Protein AF-A0A259K3J9-F1 (afdb_monomer_lite)

Sequence (70 aa):
CASIGHPLLGDPTYGRTPAGLRPLLKQLGFARQALHAASLGFDHPITGERVDFRAELPSDMRELIDETAR

Secondary structure (DSSP, 8-state):
-GGGT-PPTT-TTT----TTTHHHHHHTT--S-S----EEEEE-TTT--EEEEE-PPPHHHHHHHHHH--

Radius of gyration: 16.14 Å; chains: 1; bounding box: 33×26×45 Å

Structure (mmCIF, N/CA/C/O backbone):
data_AF-A0A259K3J9-F1
#
_entry.id   AF-A0A259K3J9-F1
#
loop_
_atom_site.group_PDB
_atom_site.id
_atom_site.type_symbol
_atom_site.label_atom_id
_atom_site.label_alt_id
_atom_site.label_comp_id
_atom_site.label_asym_id
_atom_site.label_entity_id
_atom_site.label_seq_id
_atom_site.pdbx_PDB_ins_code
_atom_site.Cartn_x
_atom_site.Cartn_y
_atom_site.Cartn_z
_atom_site.occupancy
_atom_site.B_iso_or_equiv
_atom_site.auth_seq_id
_atom_site.auth_comp_id
_atom_site.auth_asym_id
_atom_site.auth_atom_id
_atom_site.pdbx_PDB_model_num
ATOM 1 N N . CYS A 1 1 ? 10.871 6.436 3.053 1.00 76.94 1 CYS A N 1
ATOM 2 C CA . CYS A 1 1 ? 11.733 5.668 2.126 1.00 76.94 1 CYS A CA 1
ATOM 3 C C . CYS A 1 1 ? 12.466 6.575 1.126 1.00 76.94 1 CYS A C 1
ATOM 5 O O . CYS A 1 1 ? 13.670 6.432 0.970 1.00 76.94 1 CYS A O 1
ATOM 7 N N . ALA A 1 2 ? 11.809 7.573 0.519 1.00 84.56 2 ALA A N 1
ATOM 8 C CA . ALA A 1 2 ? 12.493 8.525 -0.370 1.00 84.56 2 ALA A CA 1
ATOM 9 C C . ALA A 1 2 ? 13.654 9.289 0.304 1.00 84.56 2 ALA A C 1
ATOM 11 O O . ALA A 1 2 ? 14.725 9.411 -0.281 1.00 84.56 2 ALA A O 1
ATOM 12 N N . SER A 1 3 ? 13.483 9.721 1.561 1.00 88.38 3 SER A N 1
ATOM 13 C CA . SER A 1 3 ? 14.518 10.428 2.338 1.00 88.38 3 SER A CA 1
ATOM 14 C C . SER A 1 3 ? 15.799 9.623 2.578 1.00 88.38 3 SER A C 1
ATOM 16 O O . SER A 1 3 ? 16.845 10.212 2.815 1.00 88.38 3 SER A O 1
ATOM 18 N N . ILE A 1 4 ? 15.724 8.292 2.499 1.00 92.00 4 ILE A N 1
ATOM 19 C CA . ILE A 1 4 ? 16.869 7.381 2.636 1.00 92.00 4 ILE A CA 1
ATOM 20 C C . ILE A 1 4 ? 17.353 6.853 1.274 1.00 92.00 4 ILE A C 1
ATOM 22 O O . ILE A 1 4 ? 18.096 5.883 1.225 1.00 92.00 4 ILE A O 1
ATOM 26 N N . GLY A 1 5 ? 16.913 7.457 0.162 1.00 87.00 5 GLY A N 1
ATOM 27 C CA . GLY A 1 5 ? 17.343 7.102 -1.197 1.00 87.00 5 GLY A CA 1
ATOM 28 C C . GLY A 1 5 ? 16.539 5.991 -1.881 1.00 87.00 5 GLY A C 1
ATOM 29 O O . GLY A 1 5 ? 16.840 5.641 -3.018 1.00 87.00 5 GLY A O 1
ATOM 30 N N . HIS A 1 6 ? 15.489 5.469 -1.241 1.00 88.44 6 HIS A N 1
ATOM 31 C CA . HIS A 1 6 ? 14.676 4.363 -1.760 1.00 88.44 6 HIS A CA 1
ATOM 32 C C . HIS A 1 6 ? 13.200 4.771 -1.870 1.00 88.44 6 HIS A C 1
ATOM 34 O O . HIS A 1 6 ? 12.391 4.404 -1.017 1.00 88.44 6 HIS A O 1
ATOM 40 N N . PRO A 1 7 ? 12.809 5.598 -2.852 1.00 89.94 7 PRO A N 1
ATOM 41 C CA . PRO A 1 7 ? 11.411 5.982 -3.019 1.00 89.94 7 PRO A CA 1
ATOM 42 C C . PRO A 1 7 ? 10.527 4.783 -3.390 1.00 89.94 7 PRO A C 1
ATOM 44 O O . PRO A 1 7 ? 11.002 3.786 -3.932 1.00 89.94 7 PRO A O 1
ATOM 47 N N . LEU A 1 8 ? 9.226 4.896 -3.113 1.00 90.44 8 LE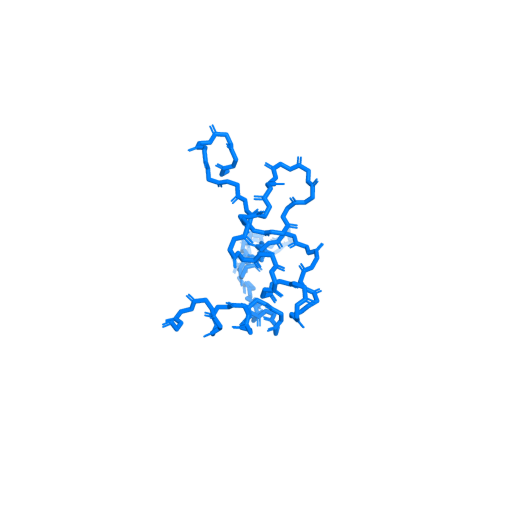U A N 1
ATOM 48 C CA . LEU A 1 8 ? 8.259 3.863 -3.477 1.00 90.44 8 LEU A CA 1
ATOM 49 C C . LEU A 1 8 ? 8.044 3.828 -4.993 1.00 90.44 8 LEU A C 1
ATOM 51 O O . LEU A 1 8 ? 8.083 4.856 -5.676 1.00 90.44 8 LEU A O 1
ATOM 55 N N . LEU A 1 9 ? 7.785 2.632 -5.517 1.00 89.19 9 LEU A N 1
ATOM 56 C CA . LEU A 1 9 ? 7.456 2.456 -6.925 1.00 89.19 9 LEU A CA 1
ATOM 57 C C . LEU A 1 9 ? 6.077 3.058 -7.221 1.00 89.19 9 LEU A C 1
ATOM 59 O O . LEU A 1 9 ? 5.156 2.914 -6.420 1.00 89.19 9 LEU A O 1
ATOM 63 N N . GLY A 1 10 ? 5.950 3.754 -8.352 1.00 86.00 10 GLY A N 1
ATOM 64 C CA . GLY A 1 10 ? 4.703 4.416 -8.745 1.00 86.00 10 GLY A CA 1
ATOM 65 C C . GLY A 1 10 ? 4.336 5.649 -7.908 1.00 86.00 10 GLY A C 1
ATOM 66 O O . GLY A 1 10 ? 3.236 6.171 -8.056 1.00 86.00 10 GLY A O 1
ATOM 67 N N . ASP A 1 11 ? 5.237 6.140 -7.049 1.00 88.88 11 ASP A N 1
ATOM 68 C CA . ASP A 1 11 ? 5.031 7.388 -6.310 1.00 88.88 11 ASP A CA 1
ATOM 69 C C . ASP A 1 11 ? 5.134 8.610 -7.239 1.00 88.88 11 ASP A C 1
ATOM 71 O O . ASP A 1 11 ? 6.222 8.867 -7.760 1.00 88.88 11 ASP A O 1
ATOM 75 N N . PRO A 1 12 ? 4.047 9.380 -7.448 1.00 84.00 12 PRO A N 1
ATOM 76 C CA . PRO A 1 12 ? 4.062 10.531 -8.346 1.00 84.00 12 PRO A CA 1
ATOM 77 C C . PRO A 1 12 ? 4.751 11.765 -7.746 1.00 84.00 12 PRO A C 1
ATOM 79 O O . PRO A 1 12 ? 5.082 12.690 -8.485 1.00 84.00 12 PRO A O 1
ATOM 82 N N . THR A 1 13 ? 4.946 11.813 -6.423 1.00 86.19 13 THR A N 1
ATOM 83 C CA . THR A 1 13 ? 5.446 12.999 -5.714 1.00 86.19 13 THR A CA 1
ATOM 84 C C . THR A 1 13 ? 6.921 12.861 -5.366 1.00 86.19 13 THR A C 1
ATOM 86 O O . THR A 1 13 ? 7.710 13.758 -5.660 1.00 86.19 13 THR A O 1
ATOM 89 N N . TYR A 1 14 ? 7.305 11.742 -4.748 1.00 84.69 14 TYR A N 1
ATOM 90 C CA . TYR A 1 14 ? 8.657 11.563 -4.203 1.00 84.69 14 TYR A CA 1
ATOM 91 C C . TYR A 1 14 ? 9.495 10.534 -4.962 1.00 84.69 14 TYR A C 1
ATOM 93 O O . TYR A 1 14 ? 10.700 10.428 -4.726 1.00 84.69 14 TYR A O 1
ATOM 101 N N . GLY A 1 15 ? 8.878 9.767 -5.861 1.00 77.94 15 GLY A N 1
ATOM 102 C CA . GLY A 1 15 ? 9.537 8.721 -6.628 1.00 77.94 15 GLY A CA 1
ATOM 103 C C . GLY A 1 15 ? 9.677 9.063 -8.100 1.00 77.94 15 GLY A C 1
ATOM 104 O O . GLY A 1 15 ? 8.879 9.774 -8.700 1.00 77.94 15 GLY A O 1
ATOM 105 N N . ARG A 1 16 ? 10.724 8.518 -8.718 1.00 78.69 16 ARG A N 1
ATOM 106 C CA . ARG A 1 16 ? 10.792 8.389 -10.171 1.00 78.69 16 ARG A CA 1
ATOM 107 C C . ARG A 1 16 ? 10.877 6.918 -10.490 1.00 78.69 16 ARG A C 1
ATOM 109 O O . ARG A 1 16 ? 11.805 6.245 -10.053 1.00 78.69 16 ARG A O 1
ATOM 116 N N . THR A 1 17 ? 9.939 6.441 -11.295 1.00 80.50 17 THR A N 1
ATOM 117 C CA . THR A 1 17 ? 9.975 5.072 -11.789 1.00 80.50 17 THR A CA 1
ATOM 118 C C . THR A 1 17 ? 11.286 4.819 -12.549 1.00 80.50 17 THR A C 1
ATOM 120 O O . THR A 1 17 ? 11.555 5.542 -13.527 1.00 80.50 17 THR A O 1
ATOM 123 N N . PRO A 1 18 ? 12.088 3.811 -12.145 1.00 82.50 18 PRO A N 1
ATOM 124 C CA . PRO A 1 18 ? 13.308 3.420 -12.844 1.00 82.50 18 PRO A CA 1
ATOM 125 C C . PRO A 1 18 ? 13.027 3.098 -14.310 1.00 82.50 18 PRO A C 1
ATOM 127 O O . PRO A 1 18 ? 12.018 2.467 -14.619 1.00 82.50 18 PRO A O 1
ATOM 130 N N . ALA A 1 19 ? 13.913 3.513 -15.220 1.00 82.19 19 ALA A N 1
ATOM 131 C CA . ALA A 1 19 ? 13.681 3.392 -16.662 1.00 82.19 19 ALA A CA 1
ATOM 132 C C . ALA A 1 19 ? 13.366 1.952 -17.107 1.00 82.19 19 ALA A C 1
ATOM 134 O O . ALA A 1 19 ? 12.468 1.768 -17.922 1.00 82.19 19 ALA A O 1
ATOM 135 N N . GLY A 1 20 ? 14.026 0.950 -16.513 1.00 83.50 20 GLY A N 1
ATOM 136 C CA . GLY A 1 20 ? 13.781 -0.468 -16.803 1.00 83.50 20 GLY A CA 1
ATOM 137 C C . GLY A 1 20 ? 12.409 -0.986 -16.356 1.00 83.50 20 GLY A C 1
ATOM 138 O O . GLY A 1 20 ? 11.876 -1.891 -16.981 1.00 83.50 20 GLY A O 1
ATOM 139 N N . LEU A 1 21 ? 11.797 -0.380 -15.332 1.00 84.19 21 LEU A N 1
ATOM 140 C CA . LEU A 1 21 ? 10.486 -0.791 -14.808 1.00 84.19 21 LEU A CA 1
ATOM 141 C C . LEU A 1 21 ? 9.319 0.006 -15.407 1.00 84.19 21 LEU A C 1
ATOM 143 O O . LEU A 1 21 ? 8.165 -0.381 -15.249 1.00 84.19 21 LEU A O 1
ATOM 147 N N . ARG A 1 22 ? 9.586 1.113 -16.118 1.00 85.19 22 ARG A N 1
ATOM 148 C CA . ARG A 1 22 ? 8.535 1.929 -16.756 1.00 85.19 22 ARG A CA 1
ATOM 149 C C . ARG A 1 22 ? 7.666 1.147 -17.748 1.00 85.19 22 ARG A C 1
ATOM 151 O O . ARG A 1 22 ? 6.453 1.343 -17.691 1.00 85.19 22 ARG A O 1
ATOM 158 N N . PRO A 1 23 ? 8.216 0.300 -18.645 1.00 88.81 23 PRO A N 1
ATOM 159 C CA . PRO A 1 23 ? 7.394 -0.479 -19.570 1.00 88.81 23 PRO A CA 1
ATOM 160 C C . PRO A 1 23 ? 6.470 -1.442 -18.826 1.00 88.81 23 PRO A C 1
ATOM 162 O O . PRO A 1 23 ? 5.281 -1.486 -19.128 1.00 88.81 23 PRO A O 1
ATOM 165 N N . LEU A 1 24 ? 6.998 -2.124 -17.804 1.00 88.06 24 LEU A N 1
ATOM 166 C CA . LEU A 1 24 ? 6.241 -3.061 -16.980 1.00 88.06 24 LEU A CA 1
ATOM 167 C C . LEU A 1 24 ? 5.093 -2.363 -16.242 1.00 88.06 24 LEU A C 1
ATOM 169 O O . LEU A 1 24 ? 3.948 -2.781 -16.341 1.00 88.06 24 LEU A O 1
ATOM 173 N N . LEU A 1 25 ? 5.366 -1.247 -15.566 1.00 87.38 25 LEU A N 1
ATOM 174 C CA . LEU A 1 25 ? 4.330 -0.498 -14.847 1.00 87.38 25 LEU A CA 1
ATOM 175 C C . LEU A 1 25 ? 3.264 0.071 -15.783 1.00 87.38 25 LEU A C 1
ATOM 177 O O . LEU A 1 25 ? 2.091 0.107 -15.423 1.00 87.38 25 LEU A O 1
ATOM 181 N N . LYS A 1 26 ? 3.649 0.485 -16.996 1.00 87.88 26 LYS A N 1
ATOM 182 C CA . LYS A 1 26 ? 2.694 0.924 -18.017 1.00 87.88 26 LYS A CA 1
ATOM 183 C C . LYS A 1 26 ? 1.827 -0.238 -18.511 1.00 87.88 26 LYS A C 1
ATOM 185 O O . LYS A 1 26 ? 0.634 -0.037 -18.703 1.00 87.88 26 LYS A O 1
ATOM 190 N N . GLN A 1 27 ? 2.410 -1.423 -18.700 1.00 90.12 27 GLN A N 1
ATOM 191 C CA . GLN A 1 27 ? 1.685 -2.639 -19.080 1.00 90.12 27 GLN A CA 1
ATOM 192 C C . GLN A 1 27 ? 0.686 -3.061 -17.996 1.00 90.12 27 GLN A C 1
ATOM 194 O O . GLN A 1 27 ? -0.450 -3.387 -18.318 1.00 90.12 27 GLN A O 1
ATOM 199 N N . LEU A 1 28 ? 1.091 -2.992 -16.727 1.00 88.31 28 LEU A N 1
ATOM 200 C CA . LEU A 1 28 ? 0.250 -3.309 -15.569 1.00 88.31 28 LEU A CA 1
ATOM 201 C C . LEU A 1 28 ? -0.734 -2.182 -15.199 1.00 88.31 28 LEU A C 1
ATOM 203 O O . LEU A 1 28 ? -1.514 -2.329 -14.265 1.00 88.31 28 LEU A O 1
ATOM 207 N N . GLY A 1 29 ? -0.687 -1.026 -15.873 1.00 88.69 29 GLY A N 1
ATOM 208 C CA . GLY A 1 29 ? -1.515 0.134 -15.521 1.00 88.69 29 GLY A CA 1
ATOM 209 C C . GLY A 1 29 ? -1.259 0.681 -14.108 1.00 88.69 29 GLY A C 1
ATOM 210 O O . GLY A 1 29 ? -2.114 1.361 -13.540 1.00 88.69 29 GLY A O 1
ATOM 211 N N . PHE A 1 30 ? -0.094 0.398 -13.523 1.00 88.81 30 PHE A N 1
ATOM 212 C CA . PHE A 1 30 ? 0.208 0.712 -12.131 1.00 88.81 30 PHE A CA 1
ATOM 213 C C . PHE A 1 30 ? 0.648 2.177 -11.985 1.00 88.81 30 PHE A C 1
ATOM 215 O O . PHE A 1 30 ? 1.787 2.542 -12.291 1.00 88.81 30 PHE A O 1
ATOM 222 N N . ALA A 1 31 ? -0.271 3.026 -11.520 1.00 85.25 31 ALA A N 1
ATOM 223 C CA . ALA A 1 31 ? -0.101 4.483 -11.464 1.00 85.25 31 ALA A CA 1
ATOM 224 C C . ALA A 1 31 ? -0.185 5.077 -10.044 1.00 85.25 31 ALA A C 1
ATOM 226 O O . ALA A 1 31 ? -0.398 6.279 -9.889 1.00 85.25 31 ALA A O 1
ATOM 227 N N . ARG A 1 32 ? -0.044 4.247 -9.004 1.00 89.94 32 ARG A N 1
ATOM 228 C CA . ARG A 1 32 ? -0.088 4.677 -7.599 1.00 89.94 32 ARG A CA 1
ATOM 229 C C . ARG A 1 32 ? 1.156 4.239 -6.841 1.00 89.94 32 ARG A C 1
ATOM 231 O O . ARG A 1 32 ? 1.904 3.388 -7.302 1.00 89.94 32 ARG A O 1
ATOM 238 N N . GLN A 1 33 ? 1.341 4.782 -5.644 1.00 92.81 33 GLN A N 1
ATOM 239 C CA . GLN A 1 33 ? 2.378 4.325 -4.724 1.00 92.81 33 GLN A CA 1
ATOM 240 C C . GLN A 1 33 ? 2.169 2.843 -4.395 1.00 92.81 33 GLN A C 1
ATOM 242 O O . GLN A 1 33 ? 1.071 2.450 -3.990 1.00 92.81 33 GLN A O 1
ATOM 247 N N . ALA A 1 34 ? 3.230 2.044 -4.510 1.00 93.00 34 ALA A N 1
ATOM 248 C CA . ALA A 1 34 ? 3.292 0.668 -4.029 1.00 93.00 34 ALA A CA 1
ATOM 249 C C . ALA A 1 34 ? 3.314 0.630 -2.489 1.00 93.00 34 ALA A C 1
ATOM 251 O O . ALA A 1 34 ? 4.298 0.243 -1.862 1.00 93.00 34 ALA A O 1
ATOM 252 N N . LEU A 1 35 ? 2.211 1.077 -1.888 1.00 93.88 35 LEU A N 1
ATOM 253 C CA . LEU A 1 35 ? 1.972 1.173 -0.457 1.00 93.88 35 LEU A CA 1
ATOM 254 C C . LEU A 1 35 ? 0.604 0.567 -0.130 1.00 93.88 35 LEU A C 1
ATOM 256 O O . LEU A 1 35 ? -0.394 0.866 -0.792 1.00 93.88 35 LEU A O 1
ATOM 260 N N . HIS A 1 36 ? 0.568 -0.273 0.904 1.00 94.62 36 HIS A N 1
ATOM 261 C CA . HIS A 1 36 ? -0.644 -0.931 1.391 1.00 94.62 36 HIS A CA 1
ATOM 262 C C . HIS A 1 36 ? -0.594 -1.088 2.909 1.00 94.62 36 HIS A C 1
ATOM 264 O O . HIS A 1 36 ? 0.399 -1.570 3.456 1.00 94.62 36 HIS A O 1
ATOM 270 N N . ALA A 1 37 ? -1.673 -0.701 3.587 1.00 96.06 37 ALA A N 1
ATOM 271 C CA . ALA A 1 37 ? -1.840 -0.922 5.018 1.00 96.06 37 ALA A CA 1
ATOM 272 C C . ALA A 1 37 ? -2.386 -2.339 5.249 1.00 96.06 37 ALA A C 1
ATOM 274 O O . ALA A 1 37 ? -3.594 -2.557 5.282 1.00 96.06 37 ALA A O 1
ATOM 275 N N . ALA A 1 38 ? -1.485 -3.315 5.380 1.00 96.12 38 ALA A N 1
ATOM 276 C CA . ALA A 1 38 ? -1.855 -4.729 5.487 1.00 96.12 38 ALA A CA 1
ATOM 277 C C . ALA A 1 38 ? -2.553 -5.093 6.810 1.00 96.12 38 ALA A C 1
ATOM 279 O O . ALA A 1 38 ? -3.351 -6.029 6.863 1.00 96.12 38 ALA A O 1
ATOM 280 N N . SER A 1 39 ? -2.257 -4.362 7.882 1.00 96.56 39 SER A N 1
AT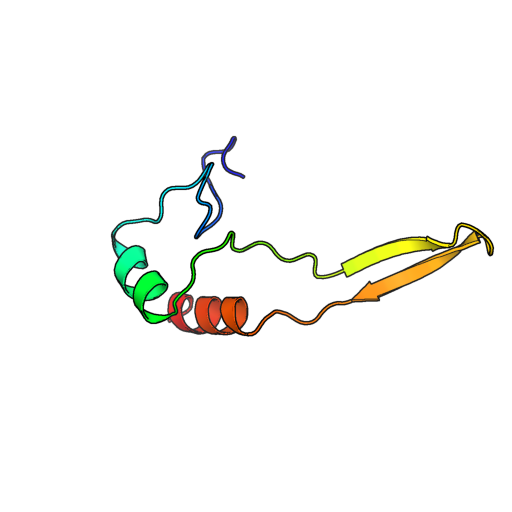OM 281 C CA . SER A 1 39 ? -2.835 -4.588 9.203 1.00 96.56 39 SER A CA 1
ATOM 282 C C . SER A 1 39 ? -3.088 -3.271 9.915 1.00 96.56 39 SER A C 1
ATOM 284 O O . SER A 1 39 ? -2.265 -2.357 9.843 1.00 96.56 39 SER A O 1
ATOM 286 N N . LEU A 1 40 ? -4.186 -3.211 10.655 1.00 97.00 40 LEU A N 1
ATOM 287 C CA . LEU A 1 40 ? -4.525 -2.108 11.541 1.00 97.00 40 LEU A CA 1
ATOM 288 C C . LEU A 1 40 ? -4.907 -2.698 12.889 1.00 97.00 40 LEU A C 1
ATOM 290 O O . LEU A 1 40 ? -5.801 -3.531 12.946 1.00 97.00 40 LEU A O 1
ATOM 294 N N . GLY A 1 41 ? -4.281 -2.244 13.965 1.00 96.81 41 GLY A N 1
ATOM 295 C CA . GLY A 1 41 ? -4.683 -2.672 15.295 1.00 96.81 41 GLY A CA 1
ATOM 296 C C . GLY A 1 41 ? -4.559 -1.550 16.305 1.00 96.81 41 GLY A C 1
ATOM 297 O O . GLY A 1 41 ? -3.554 -0.835 16.333 1.00 96.81 41 GLY A O 1
ATOM 298 N N . PHE A 1 42 ? -5.585 -1.405 17.131 1.00 97.31 42 PHE A N 1
ATOM 299 C CA . PHE A 1 42 ? -5.723 -0.348 18.127 1.00 97.31 42 PHE A CA 1
ATOM 300 C C . PHE A 1 42 ? -6.613 -0.825 19.279 1.00 97.31 42 PHE A C 1
ATOM 302 O O . PHE A 1 42 ? -7.243 -1.877 19.186 1.00 97.31 42 PHE A O 1
ATOM 309 N N . ASP A 1 43 ? -6.648 -0.064 20.367 1.00 98.06 43 ASP A N 1
ATOM 310 C CA . ASP A 1 43 ? -7.542 -0.352 21.486 1.00 98.06 43 ASP A CA 1
ATOM 311 C C . ASP A 1 43 ? -8.906 0.265 21.196 1.00 98.06 43 ASP A C 1
ATOM 313 O O . ASP A 1 43 ? -9.016 1.450 20.863 1.00 98.06 43 ASP A O 1
ATOM 317 N N . HIS A 1 44 ? -9.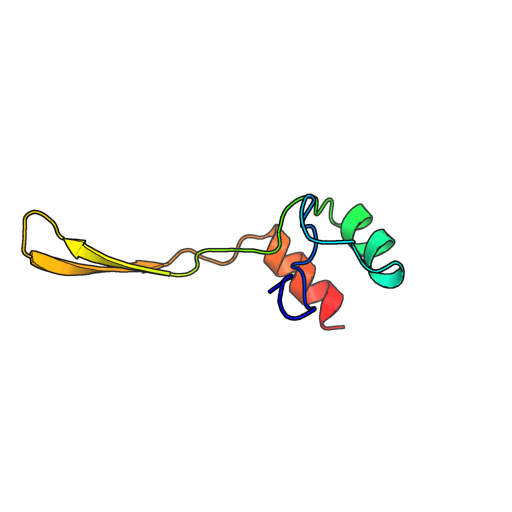955 -0.547 21.269 1.00 96.50 44 HIS A N 1
ATOM 318 C CA . HIS A 1 44 ? -11.292 -0.108 20.921 1.00 96.50 44 HIS A CA 1
ATOM 319 C C . HIS A 1 44 ? -11.729 1.023 21.871 1.00 96.50 44 HIS A C 1
ATOM 321 O O . HIS A 1 44 ? -11.735 0.832 23.089 1.00 96.50 44 HIS A O 1
ATOM 327 N N . PRO A 1 45 ? -12.137 2.196 21.353 1.00 96.50 45 PRO A N 1
ATOM 328 C CA . PRO A 1 45 ? -12.273 3.414 22.157 1.00 96.50 45 PRO A CA 1
ATOM 329 C C . PRO A 1 45 ? -13.392 3.352 23.204 1.00 96.50 45 PRO A C 1
ATOM 331 O O . PRO A 1 45 ? -13.436 4.193 24.096 1.00 96.50 45 PRO A O 1
ATOM 334 N N . ILE A 1 46 ? -14.305 2.382 23.089 1.00 97.50 46 ILE A N 1
ATOM 335 C CA . ILE A 1 46 ? -15.435 2.208 24.012 1.00 97.50 46 ILE A CA 1
ATOM 336 C C . ILE A 1 46 ? -15.202 1.027 24.959 1.00 97.50 46 ILE A C 1
ATOM 338 O O . ILE A 1 46 ? -15.482 1.135 26.148 1.00 97.50 46 ILE A O 1
ATOM 342 N N . THR A 1 47 ? -14.712 -0.104 24.446 1.00 96.81 47 THR A N 1
ATOM 343 C CA . THR A 1 47 ? -14.583 -1.344 25.238 1.00 96.81 47 THR A CA 1
ATOM 344 C C . THR A 1 47 ? -13.203 -1.497 25.871 1.00 96.81 47 THR A C 1
ATOM 346 O O . THR A 1 47 ? -13.055 -2.280 26.800 1.00 96.81 47 THR A O 1
ATOM 349 N N . GLY A 1 48 ? -12.191 -0.772 25.384 1.00 96.06 48 GLY A N 1
ATOM 350 C CA . GLY A 1 48 ? -10.798 -0.905 25.820 1.00 96.06 48 GLY A CA 1
ATOM 351 C C . GLY A 1 48 ? -10.122 -2.201 25.366 1.00 96.06 48 GLY A C 1
ATOM 352 O O . GLY A 1 48 ? -8.959 -2.428 25.684 1.00 96.06 48 GLY A O 1
ATOM 353 N N . GLU A 1 49 ? -10.828 -3.057 24.626 1.00 97.12 49 GLU A N 1
ATOM 354 C CA . GLU A 1 49 ? -10.277 -4.309 24.121 1.00 97.12 49 GLU A CA 1
ATOM 355 C C . GLU A 1 49 ? -9.370 -4.059 22.919 1.00 97.12 49 GLU A C 1
ATOM 357 O O . GLU A 1 49 ? -9.666 -3.240 22.044 1.00 97.12 49 GLU A O 1
ATOM 362 N N . ARG A 1 50 ? -8.275 -4.814 22.853 1.00 97.12 50 ARG A N 1
ATOM 363 C CA . ARG A 1 50 ? -7.375 -4.807 21.706 1.00 97.12 50 ARG A CA 1
ATOM 364 C C . ARG A 1 50 ? -8.085 -5.415 20.497 1.00 97.12 50 ARG A C 1
ATOM 366 O O . ARG A 1 50 ? -8.487 -6.576 20.539 1.00 97.12 50 ARG A O 1
ATOM 373 N N . VAL A 1 51 ? -8.195 -4.652 19.412 1.00 97.31 51 VAL A N 1
ATOM 374 C CA . VAL A 1 51 ? -8.731 -5.129 18.132 1.00 97.31 51 VAL A CA 1
ATOM 375 C C . VAL A 1 51 ? -7.652 -5.107 17.057 1.00 97.31 51 VAL A C 1
ATOM 377 O O . VAL A 1 51 ? -6.814 -4.205 17.011 1.00 97.31 51 VAL A O 1
ATOM 380 N N . ASP A 1 52 ? -7.691 -6.097 16.168 1.00 97.56 52 ASP A N 1
ATOM 381 C CA . ASP A 1 52 ? -6.759 -6.236 15.054 1.00 97.56 52 ASP A CA 1
ATOM 382 C C . ASP A 1 52 ? -7.523 -6.599 13.772 1.00 97.56 52 ASP A C 1
ATOM 384 O O . ASP A 1 52 ? -8.317 -7.538 13.723 1.00 97.56 52 ASP A O 1
ATOM 388 N N . PHE A 1 53 ? -7.249 -5.847 12.713 1.00 97.00 53 PHE A N 1
ATOM 389 C CA . PHE A 1 53 ? -7.828 -5.967 11.382 1.00 97.00 53 PHE A CA 1
ATOM 390 C C . PHE A 1 53 ? -6.725 -6.277 10.373 1.00 97.00 53 PHE A C 1
ATOM 392 O O . PHE A 1 53 ? -5.588 -5.813 10.505 1.00 97.00 53 PHE A O 1
ATOM 399 N N . ARG A 1 54 ? -7.064 -7.040 9.332 1.00 97.44 54 ARG A N 1
ATOM 400 C CA . ARG A 1 54 ? -6.155 -7.374 8.231 1.00 97.44 54 ARG A CA 1
ATOM 401 C C . ARG A 1 54 ? -6.831 -7.117 6.895 1.00 97.44 54 ARG A C 1
ATOM 403 O O . ARG A 1 54 ? -8.011 -7.415 6.738 1.00 97.44 54 ARG A O 1
ATOM 410 N N . ALA A 1 55 ? -6.065 -6.592 5.948 1.00 96.19 55 ALA A N 1
ATOM 411 C CA . ALA A 1 55 ? -6.494 -6.379 4.576 1.00 96.19 55 ALA A CA 1
ATOM 412 C C . ALA A 1 55 ? -5.607 -7.199 3.640 1.00 96.19 55 ALA A C 1
ATOM 414 O O . ALA A 1 55 ? -4.377 -7.097 3.688 1.00 96.19 55 ALA A O 1
ATOM 415 N N . GLU A 1 56 ? -6.234 -8.003 2.783 1.00 95.81 56 GLU A N 1
ATOM 416 C CA . GLU A 1 56 ? -5.517 -8.779 1.774 1.00 95.81 56 GLU A CA 1
ATOM 417 C C . GLU A 1 56 ? -4.725 -7.872 0.831 1.00 95.81 56 GLU A C 1
ATOM 419 O O . GLU A 1 56 ? -5.059 -6.701 0.633 1.00 95.81 56 GLU A O 1
ATOM 424 N N . LEU A 1 57 ? -3.651 -8.421 0.259 1.00 94.88 57 LEU A N 1
ATOM 425 C CA . LEU A 1 57 ? -2.849 -7.690 -0.710 1.00 94.88 57 LEU A CA 1
ATOM 426 C C . LEU A 1 57 ? -3.692 -7.416 -1.972 1.00 94.88 57 LEU A C 1
ATOM 428 O O . LEU A 1 57 ? -4.187 -8.381 -2.567 1.00 94.88 57 LEU A O 1
ATOM 432 N N . PRO A 1 58 ? -3.818 -6.147 -2.399 1.00 94.31 58 PRO A N 1
ATOM 433 C CA .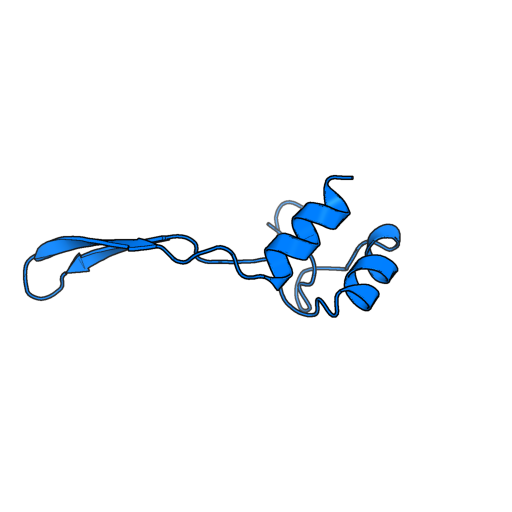 PRO A 1 58 ? -4.526 -5.776 -3.618 1.00 94.31 58 PRO A CA 1
ATOM 434 C C . PRO A 1 58 ? -3.976 -6.488 -4.862 1.00 94.31 58 PRO A C 1
ATOM 436 O O . PRO A 1 58 ? -2.781 -6.791 -4.938 1.00 94.31 58 PRO A O 1
ATOM 439 N N . SER A 1 59 ? -4.842 -6.745 -5.847 1.00 92.44 59 SER A N 1
ATOM 440 C CA . SER A 1 59 ? -4.476 -7.464 -7.078 1.00 92.44 59 SER A CA 1
ATOM 441 C C . SER A 1 59 ? -3.375 -6.757 -7.868 1.00 92.44 59 SER A C 1
ATOM 443 O O . SER A 1 59 ? -2.442 -7.410 -8.317 1.00 92.44 59 SER A O 1
ATOM 445 N N . ASP A 1 60 ? -3.419 -5.425 -7.942 1.00 92.06 60 ASP A N 1
ATOM 446 C CA . ASP A 1 60 ? -2.413 -4.611 -8.632 1.00 92.06 60 ASP A CA 1
ATOM 447 C C . ASP A 1 60 ? -0.998 -4.796 -8.050 1.00 92.06 60 ASP A C 1
ATOM 449 O O . ASP A 1 60 ? -0.020 -4.912 -8.785 1.00 92.06 60 ASP A O 1
ATOM 453 N N . MET A 1 61 ? -0.876 -4.873 -6.722 1.00 92.62 61 MET A N 1
ATOM 454 C CA . MET A 1 61 ? 0.397 -5.115 -6.040 1.00 92.62 61 MET A CA 1
ATOM 455 C C . MET A 1 61 ? 0.834 -6.572 -6.138 1.00 92.62 61 MET A C 1
ATOM 457 O O . MET A 1 61 ? 2.031 -6.835 -6.189 1.00 92.62 61 MET A O 1
ATOM 461 N N . ARG A 1 62 ? -0.111 -7.515 -6.172 1.00 93.62 62 ARG A N 1
ATOM 462 C CA . ARG A 1 62 ? 0.195 -8.933 -6.377 1.00 93.62 62 ARG A CA 1
ATOM 463 C C . ARG A 1 62 ? 0.797 -9.167 -7.760 1.00 93.62 62 ARG A C 1
ATOM 465 O O . ARG A 1 62 ? 1.891 -9.707 -7.847 1.00 93.62 62 ARG A O 1
ATOM 472 N N . GLU A 1 63 ? 0.140 -8.672 -8.804 1.00 92.00 63 GLU A N 1
ATOM 473 C CA . GLU A 1 63 ? 0.630 -8.751 -10.185 1.00 92.00 63 GLU A CA 1
ATOM 474 C C . GLU A 1 63 ? 1.998 -8.076 -10.337 1.00 92.00 63 GLU A C 1
ATOM 476 O O . GLU A 1 63 ? 2.903 -8.615 -10.969 1.00 92.00 63 GLU A O 1
ATOM 481 N N . LEU A 1 64 ? 2.186 -6.918 -9.695 1.00 90.94 64 LEU A N 1
ATOM 482 C CA . LEU A 1 64 ? 3.473 -6.232 -9.683 1.00 90.94 64 LEU A CA 1
ATOM 483 C C . LEU A 1 64 ? 4.586 -7.078 -9.046 1.00 90.94 64 LEU A C 1
ATOM 485 O O . LEU A 1 64 ? 5.701 -7.108 -9.567 1.00 90.94 64 LEU A O 1
ATOM 489 N N . ILE A 1 65 ? 4.314 -7.742 -7.921 1.00 91.88 65 ILE A N 1
ATOM 490 C CA . ILE A 1 65 ? 5.287 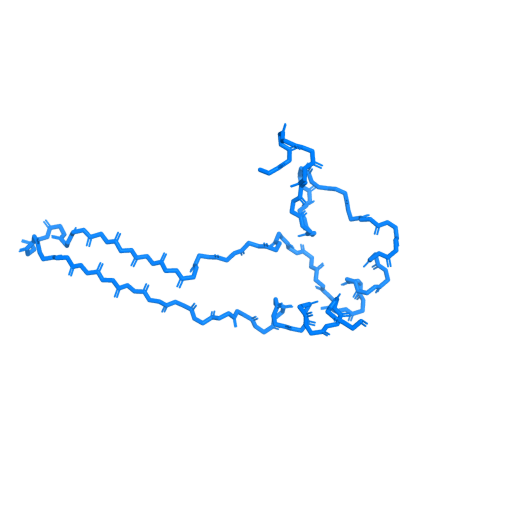-8.623 -7.259 1.00 91.88 65 ILE A CA 1
ATOM 491 C C . ILE A 1 65 ? 5.602 -9.822 -8.152 1.00 91.88 65 ILE A C 1
ATOM 493 O O . ILE A 1 65 ? 6.775 -10.118 -8.361 1.00 91.88 65 ILE A O 1
ATOM 497 N N . ASP A 1 66 ? 4.582 -10.463 -8.718 1.00 92.12 66 ASP A N 1
ATOM 498 C CA . ASP A 1 66 ? 4.747 -11.655 -9.550 1.00 92.12 66 ASP A CA 1
ATOM 499 C C . ASP A 1 66 ? 5.593 -11.372 -10.803 1.00 92.12 66 ASP A C 1
ATOM 501 O O . ASP A 1 66 ? 6.425 -12.192 -11.187 1.00 92.12 66 ASP A O 1
ATOM 505 N N . GLU A 1 67 ? 5.442 -10.197 -11.416 1.00 89.12 67 GLU A N 1
ATOM 506 C CA . GLU A 1 67 ? 6.216 -9.813 -12.603 1.00 89.12 67 GLU A CA 1
ATOM 507 C C . GLU A 1 67 ? 7.618 -9.272 -12.284 1.00 89.12 67 GLU A C 1
ATOM 509 O O . GLU A 1 67 ? 8.512 -9.365 -13.122 1.00 89.12 67 GLU A O 1
ATOM 514 N N . THR A 1 68 ? 7.840 -8.712 -11.090 1.00 84.56 68 THR A N 1
ATOM 515 C CA . THR A 1 68 ? 9.166 -8.205 -10.677 1.00 84.56 68 THR A CA 1
ATOM 516 C C . THR A 1 68 ? 10.034 -9.244 -9.971 1.00 84.56 68 THR A C 1
ATOM 518 O O . THR A 1 68 ? 11.240 -9.037 -9.855 1.00 84.56 68 THR A O 1
ATOM 521 N N . ALA A 1 69 ? 9.445 -10.346 -9.502 1.00 80.19 69 ALA A N 1
ATOM 522 C CA . ALA A 1 69 ? 10.154 -11.463 -8.880 1.00 80.19 69 ALA 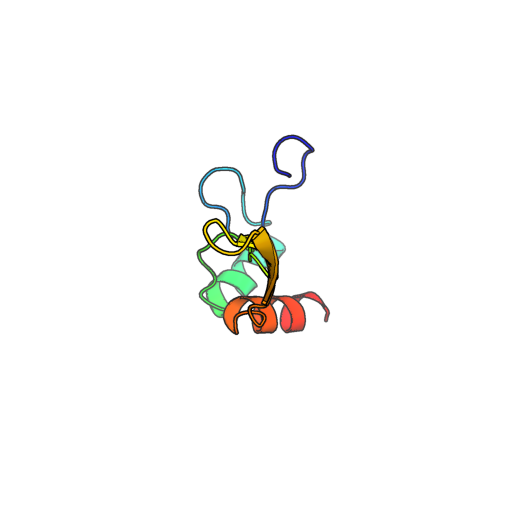A CA 1
ATOM 523 C C . ALA A 1 69 ? 10.691 -12.500 -9.888 1.00 80.19 69 ALA A C 1
ATOM 525 O O . ALA A 1 69 ? 11.382 -13.433 -9.473 1.00 80.19 69 ALA A O 1
ATOM 526 N N . ARG A 1 70 ? 10.363 -12.359 -11.179 1.00 60.97 70 ARG A N 1
ATOM 527 C CA . ARG A 1 70 ? 10.925 -13.167 -12.275 1.00 60.97 70 ARG A CA 1
ATOM 528 C C . ARG A 1 70 ? 12.321 -12.690 -12.662 1.00 60.97 70 ARG A C 1
ATOM 530 O O . ARG A 1 70 ? 13.149 -13.575 -12.968 1.00 60.97 70 ARG A O 1
#

pLDDT: mean 90.11, std 6.54, range [60.97, 98.06]

Foldseek 3Di:
DLVVVDAFALDPPRDDHDPVCVVVCVVLVPNHGLDDDQKDWDQDPPPRHIDIDGDDDDPSNVSVCVVVVD